Protein AF-A0A392TK02-F1 (afdb_monomer)

Sequence (51 aa):
MEEDKNWEPLLLGRPFLATGRALIDVELGELMLRTDGEQILFNVFEAMKQH

Radius of gyration: 13.28 Å; Cα contacts (8 Å, |Δi|>4): 43; chains: 1; bounding box: 28×36×31 Å

Nearest PDB structures (foldseek):
  7ytu-assembly1_A  TM=8.451E-01  e=3.463E-01  Vaccinia virus WR
  4khb-asse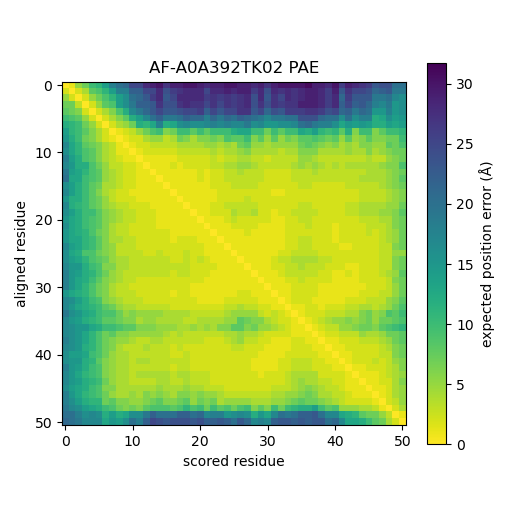mbly3_E  TM=6.329E-01  e=2.120E+00  Thermochaetoid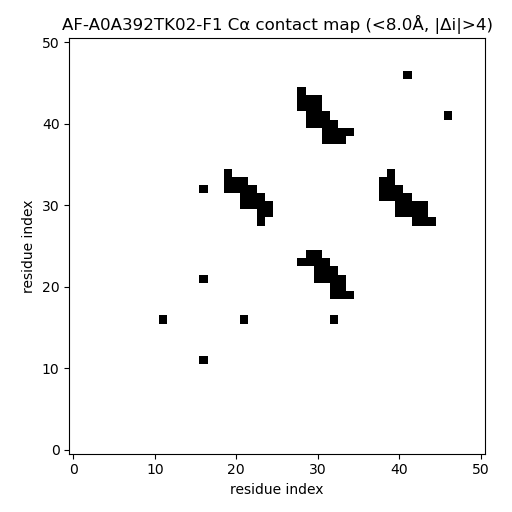es thermophila DSM 1495
  4khb-assembly4_G  TM=5.960E-01  e=2.593E+00  Thermochaetoides thermophila DSM 1495
  4chj-assembly1_A  TM=6.736E-01  e=3.627E+00  Toxoplasma gondii ME49
  4khb-assembly2_C  TM=5.183E-01  e=2.593E+00  Thermochaetoides thermophila DSM 1495

Structure (mmCIF, N/CA/C/O backbone):
data_AF-A0A392TK02-F1
#
_entry.id   AF-A0A392TK02-F1
#
loop_
_atom_site.group_PDB
_atom_site.id
_atom_site.type_symbol
_atom_site.label_atom_id
_atom_site.label_alt_id
_atom_site.label_comp_id
_atom_site.label_asym_id
_atom_site.label_entity_id
_atom_site.label_seq_id
_atom_site.pdbx_PDB_ins_code
_atom_site.Cartn_x
_atom_site.Cartn_y
_atom_site.Cartn_z
_atom_site.occupancy
_atom_site.B_iso_or_equiv
_atom_site.auth_seq_id
_atom_site.auth_comp_id
_atom_site.auth_asym_id
_atom_site.auth_atom_id
_atom_site.pdbx_PDB_model_num
ATOM 1 N N . MET A 1 1 ? 15.993 -24.237 -13.276 1.00 49.50 1 MET A N 1
ATOM 2 C CA . MET A 1 1 ? 14.691 -24.155 -13.960 1.00 49.50 1 MET A CA 1
ATOM 3 C C . MET A 1 1 ? 14.387 -22.674 -14.030 1.00 49.50 1 MET A C 1
ATOM 5 O O . MET A 1 1 ? 14.485 -22.023 -13.001 1.00 49.50 1 MET A O 1
ATOM 9 N N . GLU A 1 2 ? 14.245 -22.121 -15.234 1.00 56.84 2 GLU A N 1
ATOM 10 C CA . GLU A 1 2 ? 13.935 -20.699 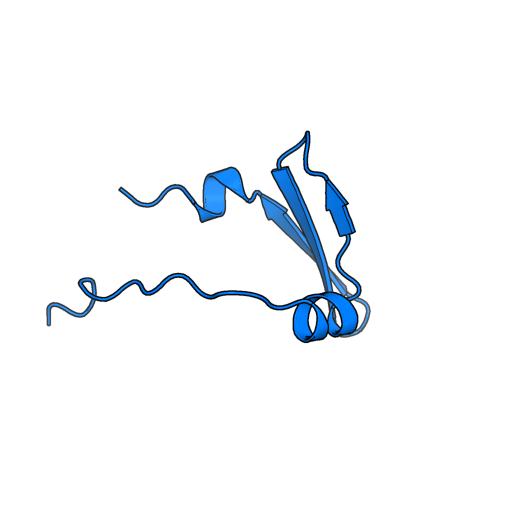-15.426 1.00 56.84 2 GLU A CA 1
ATOM 11 C C . GLU A 1 2 ? 12.476 -20.460 -15.004 1.00 56.84 2 GLU A C 1
ATOM 13 O O . GLU A 1 2 ? 11.575 -20.564 -15.829 1.00 56.84 2 GLU A O 1
ATOM 18 N N . GLU A 1 3 ? 12.234 -20.205 -13.719 1.00 57.16 3 GLU A N 1
ATOM 19 C CA . GLU A 1 3 ? 10.900 -19.858 -13.195 1.00 57.16 3 GLU A CA 1
ATOM 20 C C . GLU A 1 3 ? 10.731 -18.344 -12.955 1.00 57.16 3 GLU A C 1
ATOM 22 O O . GLU A 1 3 ? 9.694 -17.911 -12.474 1.00 57.16 3 GLU A O 1
ATOM 27 N N . ASP A 1 4 ? 11.700 -17.519 -13.371 1.00 61.28 4 ASP A N 1
ATOM 28 C CA . ASP A 1 4 ? 11.698 -16.055 -13.180 1.00 61.28 4 ASP A CA 1
ATOM 29 C C . ASP A 1 4 ? 11.316 -15.262 -14.451 1.00 61.28 4 ASP A C 1
ATOM 31 O O . ASP A 1 4 ? 11.789 -14.149 -14.667 1.00 61.28 4 ASP A O 1
ATOM 35 N N . LYS A 1 5 ? 10.493 -15.819 -15.352 1.00 56.38 5 LYS A N 1
ATOM 36 C CA . LYS A 1 5 ? 10.106 -15.129 -16.609 1.00 56.38 5 LYS A CA 1
ATOM 37 C C . LYS A 1 5 ? 8.645 -14.684 -16.711 1.00 56.38 5 LYS A C 1
ATOM 39 O O . LYS A 1 5 ? 8.304 -14.019 -17.683 1.00 56.38 5 LYS A O 1
ATOM 44 N N . ASN A 1 6 ? 7.813 -14.950 -15.704 1.00 61.56 6 ASN A N 1
ATOM 45 C CA . ASN A 1 6 ? 6.419 -14.490 -15.662 1.00 61.56 6 ASN A CA 1
ATOM 46 C C . ASN A 1 6 ? 6.115 -13.790 -14.327 1.00 61.56 6 ASN A C 1
ATOM 48 O O . ASN A 1 6 ? 5.289 -14.246 -13.541 1.00 61.56 6 ASN A O 1
ATOM 52 N N . TRP A 1 7 ? 6.782 -12.666 -14.052 1.00 66.56 7 TRP A N 1
ATOM 53 C CA . TRP A 1 7 ? 6.260 -11.735 -13.051 1.00 66.56 7 TRP A CA 1
ATOM 54 C C . TRP A 1 7 ? 5.071 -10.992 -13.663 1.00 66.56 7 TRP A C 1
ATOM 56 O O . TRP A 1 7 ? 5.227 -10.025 -14.409 1.00 66.56 7 TRP A O 1
ATOM 66 N N . GLU A 1 8 ? 3.867 -11.484 -13.392 1.00 74.25 8 GLU A N 1
ATOM 67 C CA . GLU A 1 8 ? 2.634 -10.778 -13.719 1.00 74.25 8 GLU A CA 1
ATOM 68 C C . GLU A 1 8 ? 2.288 -9.836 -12.556 1.00 74.25 8 GLU A C 1
ATOM 70 O O . GLU A 1 8 ? 2.116 -10.303 -11.426 1.00 74.25 8 GLU A O 1
ATOM 75 N N . PR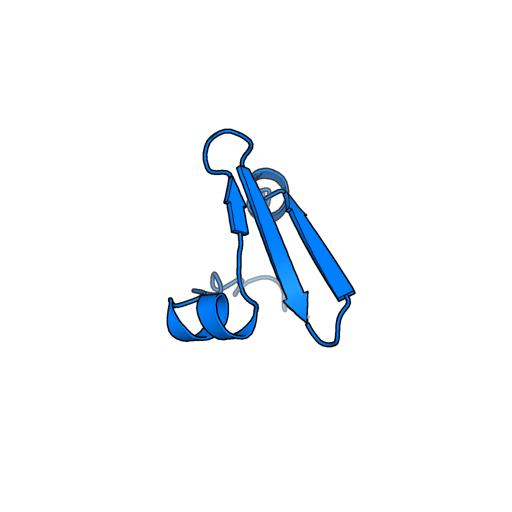O A 1 9 ? 2.187 -8.512 -12.787 1.00 76.00 9 PRO A N 1
ATOM 76 C CA . PRO A 1 9 ? 1.829 -7.572 -11.734 1.00 76.00 9 PRO A CA 1
ATOM 77 C C . PRO A 1 9 ? 0.489 -7.943 -1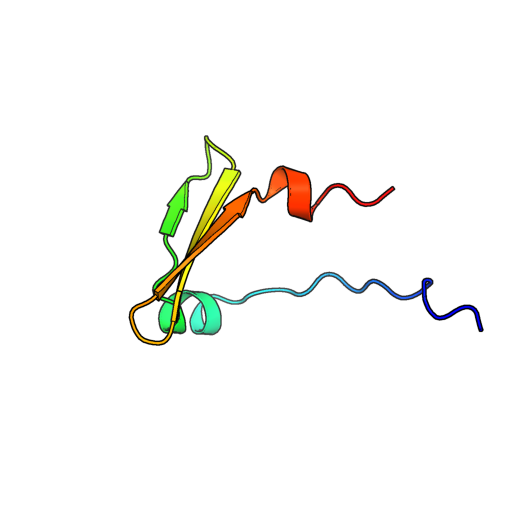1.087 1.00 76.00 9 PRO A C 1
ATOM 79 O O . PRO A 1 9 ? -0.539 -8.035 -11.763 1.00 76.00 9 PRO A O 1
ATOM 82 N N . LEU A 1 10 ? 0.480 -8.112 -9.763 1.00 80.94 10 LEU A N 1
ATOM 83 C CA . LEU A 1 10 ? -0.746 -8.379 -9.019 1.00 80.94 10 LEU A CA 1
ATOM 84 C C . LEU A 1 10 ? -1.578 -7.096 -8.891 1.00 80.94 10 LEU A C 1
ATOM 86 O O . LEU A 1 10 ? -1.210 -6.159 -8.180 1.00 80.94 10 LEU A O 1
ATOM 90 N N . LEU A 1 11 ? -2.733 -7.064 -9.554 1.00 87.19 11 LEU A N 1
ATOM 91 C CA . LEU A 1 11 ? -3.663 -5.939 -9.474 1.00 87.19 11 LEU A CA 1
ATOM 92 C C . LEU A 1 11 ? -4.567 -6.064 -8.244 1.00 87.19 11 LEU A C 1
ATOM 94 O O . LEU A 1 11 ? -5.511 -6.857 -8.211 1.00 87.19 11 LEU A O 1
ATOM 98 N N . LEU A 1 12 ? -4.310 -5.230 -7.237 1.00 90.00 12 LEU A N 1
ATOM 99 C CA . LEU A 1 12 ? -5.150 -5.139 -6.046 1.00 90.00 12 LEU A CA 1
ATOM 100 C C . LEU A 1 12 ? -6.347 -4.220 -6.306 1.00 90.00 12 LEU A C 1
ATOM 102 O O . LEU A 1 12 ? -6.243 -2.995 -6.319 1.00 90.00 12 LEU A O 1
ATOM 106 N N . GLY A 1 13 ? -7.513 -4.826 -6.517 1.00 95.00 13 GLY A N 1
ATOM 107 C CA . GLY A 1 13 ? -8.758 -4.089 -6.701 1.00 95.00 13 GLY A CA 1
ATOM 108 C C . GLY A 1 13 ? -9.278 -3.439 -5.413 1.00 95.00 13 GLY A C 1
ATOM 109 O O . GLY A 1 13 ? -8.928 -3.821 -4.296 1.00 95.00 13 GLY A O 1
ATOM 110 N N . ARG A 1 14 ? -10.227 -2.507 -5.569 1.00 95.50 14 ARG A N 1
ATOM 111 C CA . ARG A 1 14 ? -10.917 -1.835 -4.450 1.00 95.50 14 ARG A CA 1
ATOM 112 C C . ARG A 1 14 ? -11.493 -2.794 -3.393 1.00 95.50 14 ARG A C 1
ATOM 114 O O . ARG A 1 14 ? -11.347 -2.475 -2.219 1.00 95.50 14 ARG A O 1
ATOM 121 N N . PRO A 1 15 ? -12.115 -3.942 -3.747 1.00 96.06 15 PRO A N 1
ATOM 122 C CA . PRO A 1 15 ? -12.614 -4.876 -2.737 1.00 96.06 15 PRO A CA 1
ATOM 123 C C . PRO A 1 15 ? -11.509 -5.400 -1.814 1.00 96.06 15 PRO A C 1
ATOM 125 O O . PRO A 1 15 ? -11.687 -5.408 -0.602 1.00 96.06 15 PRO A O 1
ATOM 128 N N . PHE A 1 16 ? -10.349 -5.759 -2.372 1.00 93.25 16 PHE A N 1
ATOM 129 C CA . PHE A 1 16 ? -9.206 -6.241 -1.595 1.00 93.25 16 PHE A CA 1
ATOM 130 C C . PHE A 1 16 ? -8.668 -5.153 -0.661 1.00 93.25 16 PHE A C 1
ATOM 132 O O . PHE A 1 16 ? -8.506 -5.374 0.540 1.00 93.25 16 PHE A O 1
ATOM 139 N N . LEU A 1 17 ? -8.464 -3.948 -1.204 1.00 94.12 17 LEU A N 1
ATOM 140 C CA . LEU A 1 17 ? -8.011 -2.791 -0.431 1.00 94.12 17 LEU A CA 1
ATOM 141 C C . LEU A 1 17 ? -8.993 -2.447 0.701 1.00 94.12 17 LEU A C 1
ATOM 143 O O . LEU A 1 17 ? -8.566 -2.116 1.803 1.00 94.12 17 LEU A O 1
ATOM 147 N N . ALA A 1 18 ? -10.303 -2.581 0.470 1.00 94.75 18 ALA A N 1
ATOM 148 C CA . ALA A 1 18 ? -11.322 -2.359 1.493 1.00 94.75 18 ALA A CA 1
ATOM 149 C C . ALA A 1 18 ? -11.261 -3.404 2.618 1.00 94.75 18 ALA A C 1
ATOM 151 O O . ALA A 1 18 ? -11.338 -3.034 3.791 1.00 94.75 18 ALA A O 1
ATOM 152 N N . THR A 1 19 ? -11.064 -4.687 2.291 1.00 92.50 19 THR A N 1
ATOM 153 C CA . THR A 1 19 ? -10.891 -5.758 3.289 1.00 92.50 19 THR A CA 1
ATOM 154 C C . THR A 1 19 ? -9.683 -5.494 4.183 1.00 92.50 19 THR A C 1
ATOM 156 O O . THR A 1 19 ? -9.792 -5.557 5.408 1.00 92.50 19 THR A O 1
ATOM 159 N N . GLY A 1 20 ? -8.556 -5.115 3.577 1.00 92.44 20 GLY A N 1
ATOM 160 C CA . GLY A 1 20 ? -7.349 -4.717 4.295 1.00 92.44 20 GLY A CA 1
ATOM 161 C C . GLY A 1 20 ? -7.437 -3.334 4.942 1.00 92.44 20 GLY A C 1
ATOM 162 O O . GLY A 1 20 ? -6.479 -2.924 5.577 1.00 92.44 20 GLY A O 1
ATOM 163 N N . ARG A 1 21 ? -8.546 -2.592 4.801 1.00 93.75 21 ARG A N 1
ATOM 164 C CA . ARG A 1 21 ? -8.688 -1.199 5.274 1.00 93.75 21 ARG A CA 1
ATOM 165 C C . ARG A 1 21 ? -7.477 -0.347 4.893 1.00 93.75 21 ARG A C 1
ATOM 167 O O . ARG A 1 21 ? -6.860 0.286 5.748 1.00 93.75 21 ARG A O 1
ATOM 174 N N . ALA A 1 22 ? -7.136 -0.411 3.609 1.00 95.69 22 ALA A N 1
ATOM 175 C CA . ALA A 1 22 ? -5.939 0.195 3.071 1.00 95.69 22 ALA A CA 1
ATOM 176 C C . ALA A 1 22 ? -5.908 1.709 3.313 1.00 95.69 22 ALA A C 1
ATOM 178 O O . ALA A 1 22 ? -6.904 2.398 3.077 1.00 95.69 22 ALA A O 1
ATOM 179 N N . LEU A 1 23 ? -4.748 2.217 3.722 1.00 96.12 23 LEU A N 1
ATOM 180 C CA . LEU A 1 23 ? -4.418 3.640 3.690 1.00 96.12 23 LEU A CA 1
ATOM 181 C C . LEU A 1 23 ? -3.291 3.829 2.682 1.00 96.12 23 LEU A C 1
ATOM 183 O O . LEU A 1 23 ? -2.310 3.090 2.712 1.00 96.12 23 LEU A O 1
ATOM 187 N N . ILE A 1 24 ? -3.468 4.777 1.768 1.00 95.75 24 ILE A N 1
ATOM 188 C CA . ILE A 1 24 ? -2.521 5.030 0.684 1.00 95.75 24 ILE A CA 1
ATOM 189 C C . ILE A 1 24 ? -2.081 6.479 0.795 1.00 95.75 24 ILE A C 1
ATOM 191 O O . ILE A 1 24 ? -2.898 7.382 0.599 1.00 95.75 24 ILE A O 1
ATOM 195 N N . ASP A 1 25 ? -0.803 6.681 1.088 1.00 96.56 25 ASP A N 1
ATOM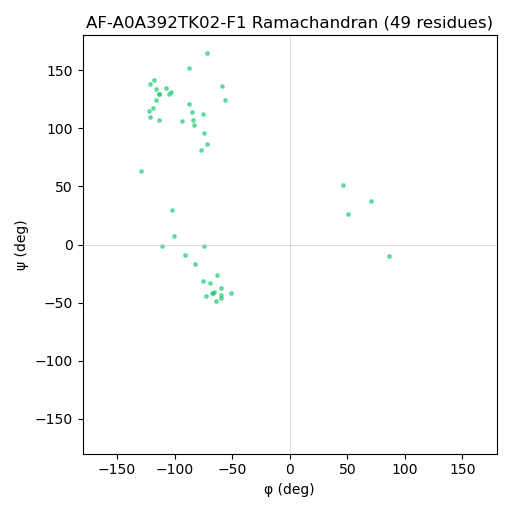 196 C CA . ASP A 1 25 ? -0.156 7.972 0.918 1.00 96.56 25 ASP A CA 1
ATOM 197 C C . ASP A 1 25 ? 0.509 7.990 -0.458 1.00 96.56 25 ASP A C 1
ATOM 199 O O . ASP A 1 25 ? 1.507 7.314 -0.712 1.00 96.56 25 ASP A O 1
ATOM 203 N N . VAL A 1 26 ? -0.101 8.728 -1.381 1.00 94.69 26 VAL A N 1
ATOM 204 C CA . VAL A 1 26 ? 0.354 8.788 -2.773 1.00 94.69 26 VAL A CA 1
ATOM 205 C C . VAL A 1 26 ? 1.614 9.639 -2.915 1.00 94.69 26 VAL A C 1
ATOM 207 O O . VAL A 1 26 ? 2.428 9.362 -3.791 1.00 94.69 26 VAL A O 1
ATOM 210 N N . GLU A 1 27 ? 1.783 10.660 -2.074 1.00 95.75 27 GLU A N 1
ATOM 2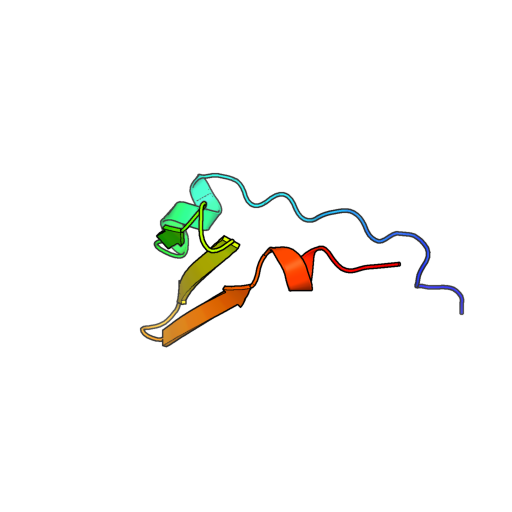11 C CA . GLU A 1 27 ? 2.938 11.557 -2.135 1.00 95.75 27 GLU A CA 1
ATOM 212 C C . GLU A 1 27 ? 4.195 10.847 -1.629 1.00 95.75 27 GLU A C 1
ATOM 214 O O . GLU A 1 27 ? 5.243 10.905 -2.273 1.00 95.75 27 GLU A O 1
ATOM 219 N N . LEU A 1 28 ? 4.070 10.118 -0.518 1.00 95.75 28 LEU A N 1
ATOM 220 C CA . LEU A 1 28 ? 5.167 9.349 0.071 1.00 95.75 28 LEU A CA 1
ATOM 221 C C . LEU A 1 28 ? 5.367 7.977 -0.592 1.00 95.75 28 LEU A C 1
ATOM 223 O O . LEU A 1 28 ? 6.429 7.370 -0.448 1.00 95.75 28 LEU A O 1
ATOM 227 N N . GLY A 1 29 ? 4.371 7.493 -1.340 1.00 94.88 29 GLY A N 1
ATOM 228 C CA . GLY A 1 29 ? 4.395 6.171 -1.964 1.00 94.88 29 GLY A CA 1
ATOM 229 C C . GLY A 1 29 ? 4.272 5.042 -0.945 1.00 94.88 29 GLY A C 1
ATOM 230 O O . GLY A 1 29 ? 4.921 4.005 -1.088 1.00 94.88 29 GLY A O 1
ATOM 231 N N . GLU A 1 30 ? 3.456 5.236 0.088 1.00 96.50 30 GLU A N 1
ATOM 232 C CA . GLU A 1 30 ? 3.240 4.263 1.154 1.00 96.50 30 GLU A CA 1
ATOM 233 C C . GLU A 1 30 ? 1.855 3.618 1.043 1.00 96.50 30 GLU A C 1
ATOM 235 O O . GLU A 1 30 ? 0.836 4.288 0.865 1.00 96.50 30 GLU A O 1
ATOM 240 N N . LEU A 1 31 ? 1.811 2.294 1.184 1.00 95.19 31 LEU A N 1
ATOM 241 C CA . LEU A 1 31 ? 0.581 1.517 1.296 1.00 95.19 31 LEU A CA 1
ATOM 242 C C . LEU A 1 31 ? 0.569 0.810 2.649 1.00 95.19 31 LEU A C 1
ATOM 244 O O . LEU A 1 31 ? 1.398 -0.056 2.906 1.00 95.19 31 LEU A O 1
ATOM 248 N N . MET A 1 32 ? -0.406 1.126 3.494 1.00 96.44 32 MET A N 1
ATOM 249 C CA . MET A 1 32 ? -0.655 0.407 4.739 1.00 96.44 32 MET A CA 1
ATOM 250 C C . MET A 1 32 ? -1.859 -0.519 4.579 1.00 96.44 32 MET A C 1
ATOM 252 O O . MET A 1 32 ? -2.920 -0.076 4.146 1.00 96.44 32 MET A O 1
ATOM 256 N N . LEU A 1 33 ? -1.725 -1.782 4.984 1.00 95.12 33 LEU A N 1
ATOM 257 C CA . LEU A 1 33 ? -2.818 -2.751 5.093 1.00 95.12 33 LEU A CA 1
ATOM 258 C C . LEU A 1 33 ? -2.976 -3.203 6.546 1.00 95.12 33 LEU A C 1
ATOM 260 O O . LEU A 1 33 ? -1.995 -3.413 7.252 1.00 95.12 33 LEU A O 1
ATOM 264 N N . ARG A 1 34 ? -4.220 -3.390 6.988 1.00 95.12 34 ARG A N 1
ATOM 265 C CA . ARG A 1 34 ? -4.584 -3.899 8.311 1.00 95.12 34 ARG A CA 1
ATOM 266 C C . ARG A 1 34 ? -5.262 -5.263 8.224 1.00 95.12 34 ARG A C 1
ATOM 268 O O . ARG A 1 34 ? -6.457 -5.339 7.920 1.00 95.12 34 ARG A O 1
ATOM 275 N N . THR A 1 35 ? -4.544 -6.308 8.619 1.00 86.75 35 THR A N 1
ATOM 276 C CA . THR A 1 35 ? -5.040 -7.690 8.713 1.00 86.75 35 THR A CA 1
ATOM 277 C C . THR A 1 35 ? -4.895 -8.193 10.142 1.00 86.75 35 THR A C 1
ATOM 279 O O . THR A 1 35 ? -3.919 -7.868 10.797 1.00 86.75 35 THR A O 1
ATOM 282 N N . ASP A 1 36 ? -5.894 -8.902 10.667 1.00 89.06 36 ASP A N 1
ATOM 283 C CA . ASP A 1 36 ? -5.844 -9.534 12.001 1.00 89.06 36 ASP A CA 1
ATOM 284 C C . ASP A 1 36 ? -5.418 -8.626 13.175 1.00 89.06 36 ASP A C 1
ATOM 286 O O . ASP A 1 36 ? -4.928 -9.078 14.202 1.00 89.06 36 ASP A O 1
ATOM 290 N N . GLY A 1 37 ? -5.655 -7.316 13.047 1.00 87.75 37 GLY A N 1
ATOM 291 C CA . GLY A 1 37 ? -5.262 -6.316 14.046 1.00 87.75 37 GLY A CA 1
ATOM 292 C C . GLY A 1 37 ? -3.835 -5.788 13.880 1.00 87.75 37 GLY A C 1
ATOM 293 O O . GLY A 1 37 ? -3.506 -4.766 14.479 1.00 87.75 37 GLY A O 1
ATOM 294 N N . GLU A 1 38 ? -3.036 -6.403 13.015 1.00 93.06 38 GLU A N 1
ATOM 295 C CA . GLU A 1 38 ? -1.698 -5.961 12.641 1.00 93.06 38 GLU A CA 1
ATOM 296 C C . GLU A 1 38 ? -1.739 -4.969 11.480 1.00 93.06 38 GLU A C 1
ATOM 298 O O . GLU A 1 38 ? -2.655 -4.978 10.653 1.00 93.06 38 GLU A O 1
ATOM 303 N N . GLN A 1 39 ? -0.734 -4.096 11.427 1.00 94.12 39 GLN A N 1
ATOM 304 C CA . GLN A 1 39 ? -0.533 -3.140 10.344 1.00 94.12 39 GLN A CA 1
ATOM 305 C C . GLN A 1 39 ? 0.747 -3.496 9.598 1.00 94.12 39 GLN A C 1
ATOM 307 O O . GLN A 1 39 ? 1.802 -3.652 10.208 1.00 94.12 39 GLN A O 1
ATOM 312 N N . ILE A 1 40 ? 0.644 -3.591 8.278 1.00 92.94 40 ILE A N 1
ATOM 313 C CA . ILE A 1 40 ? 1.762 -3.857 7.380 1.00 92.94 40 ILE A CA 1
ATOM 314 C C . ILE A 1 40 ? 1.932 -2.632 6.491 1.00 92.94 40 ILE A C 1
ATOM 316 O O . ILE A 1 40 ? 0.975 -2.218 5.836 1.00 92.94 40 ILE A O 1
ATOM 320 N N . LEU A 1 41 ? 3.134 -2.058 6.482 1.00 95.12 41 LEU A N 1
ATOM 321 C CA . LEU A 1 41 ? 3.493 -0.904 5.665 1.00 95.12 41 LEU A CA 1
ATOM 322 C C . LEU A 1 41 ? 4.370 -1.351 4.494 1.00 95.12 41 LEU A C 1
ATOM 324 O O . LEU A 1 41 ? 5.373 -2.035 4.685 1.00 95.12 41 LEU A O 1
ATOM 328 N N . PHE A 1 42 ? 4.003 -0.929 3.292 1.00 92.62 42 PHE A N 1
ATOM 329 C CA . PHE A 1 42 ? 4.730 -1.180 2.059 1.00 92.62 42 PHE A CA 1
ATOM 330 C C . PHE A 1 42 ? 5.219 0.139 1.476 1.00 92.62 42 PHE A C 1
ATOM 332 O O . PHE A 1 42 ? 4.437 1.077 1.326 1.00 92.62 42 PHE A O 1
ATOM 339 N N . ASN A 1 43 ? 6.487 0.179 1.070 1.00 93.69 43 ASN A N 1
ATOM 340 C CA . ASN A 1 43 ? 6.972 1.208 0.161 1.00 93.69 43 ASN A CA 1
ATOM 341 C C . ASN A 1 43 ? 6.689 0.756 -1.279 1.00 93.69 43 ASN A C 1
ATOM 343 O O . ASN A 1 43 ? 7.242 -0.240 -1.751 1.00 93.69 43 ASN A O 1
ATOM 347 N N . VAL A 1 44 ? 5.807 1.477 -1.966 1.00 90.00 44 VAL A N 1
ATOM 348 C CA . VAL A 1 44 ? 5.336 1.124 -3.310 1.00 90.00 44 VAL A CA 1
ATOM 349 C C . VAL A 1 44 ? 6.451 1.293 -4.343 1.00 90.00 44 VAL A C 1
ATOM 351 O O . VAL A 1 44 ? 6.540 0.498 -5.275 1.00 90.00 44 VAL A O 1
ATOM 354 N N . PHE A 1 45 ? 7.352 2.260 -4.161 1.00 88.50 45 PHE A N 1
ATOM 355 C CA . PHE A 1 45 ? 8.484 2.447 -5.068 1.00 88.50 45 PHE A CA 1
ATOM 356 C C . PHE A 1 45 ? 9.484 1.293 -4.980 1.00 88.50 45 PHE A C 1
ATOM 358 O O . PHE A 1 45 ? 9.928 0.812 -6.017 1.00 88.50 45 PHE A O 1
ATOM 365 N N . GLU A 1 46 ? 9.798 0.803 -3.778 1.00 87.19 46 GLU A N 1
ATOM 366 C CA . GLU A 1 46 ? 10.647 -0.385 -3.605 1.00 87.19 46 GLU A CA 1
ATOM 367 C C . GLU A 1 46 ? 9.970 -1.649 -4.145 1.00 87.19 46 GLU A C 1
ATOM 369 O O . GLU A 1 46 ? 10.609 -2.435 -4.837 1.00 87.19 46 GLU A O 1
ATOM 374 N N . ALA A 1 47 ? 8.664 -1.823 -3.913 1.00 80.94 47 ALA A N 1
ATOM 375 C CA . ALA A 1 47 ? 7.910 -2.959 -4.452 1.00 80.94 47 ALA A CA 1
ATOM 376 C C . ALA A 1 47 ? 7.866 -2.973 -5.992 1.00 80.94 47 ALA A C 1
ATOM 378 O O . ALA A 1 47 ? 7.721 -4.031 -6.602 1.00 80.94 47 ALA A O 1
ATOM 379 N N . MET A 1 48 ? 7.999 -1.801 -6.618 1.00 79.25 48 MET A N 1
ATOM 380 C CA . MET A 1 48 ? 8.074 -1.639 -8.068 1.00 79.25 48 MET A CA 1
ATOM 381 C C . MET A 1 48 ? 9.506 -1.684 -8.624 1.00 79.25 48 MET A C 1
ATOM 383 O O . MET A 1 48 ? 9.668 -1.744 -9.844 1.00 79.25 48 MET A O 1
ATOM 387 N N . LYS A 1 49 ? 10.548 -1.670 -7.779 1.00 74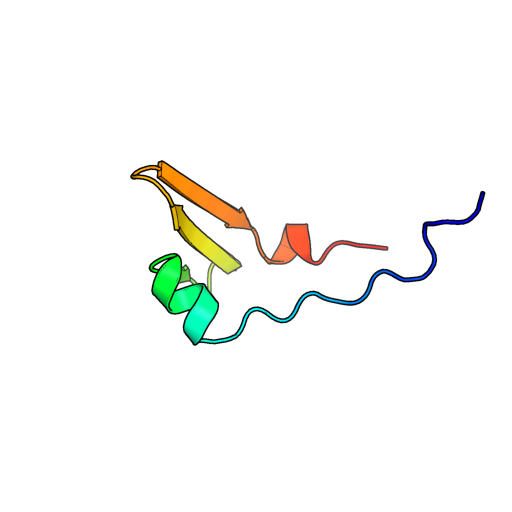.06 49 LYS A N 1
ATOM 388 C CA . LYS A 1 49 ? 11.944 -1.832 -8.210 1.00 74.06 49 LYS A CA 1
ATOM 389 C C . LYS A 1 49 ? 12.229 -3.305 -8.497 1.00 74.06 49 LYS A C 1
ATOM 391 O O . LYS A 1 49 ? 12.800 -4.022 -7.683 1.00 74.06 49 LYS A O 1
ATOM 396 N N . GLN A 1 50 ? 11.843 -3.740 -9.690 1.00 61.88 50 GLN A 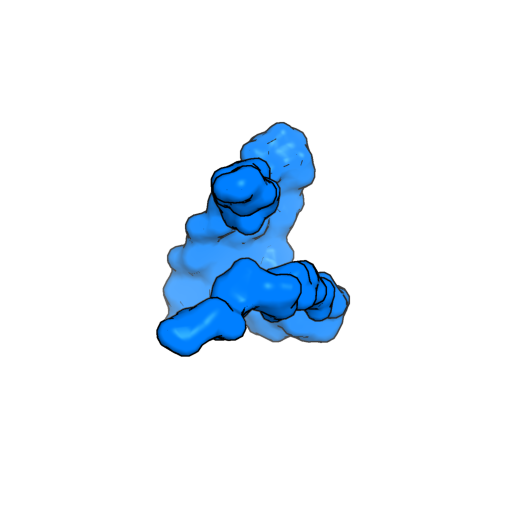N 1
ATOM 397 C CA . GLN A 1 50 ? 12.353 -4.954 -10.318 1.00 61.88 50 GLN A CA 1
ATOM 398 C C . GLN A 1 50 ? 12.981 -4.571 -11.665 1.00 61.88 50 GLN A C 1
ATOM 400 O O . GLN A 1 50 ? 12.285 -4.162 -12.596 1.00 61.88 50 GLN A O 1
ATOM 405 N N . HIS A 1 51 ? 14.309 -4.667 -11.726 1.00 53.19 51 HIS A N 1
ATOM 406 C CA . HIS A 1 51 ? 15.109 -4.732 -12.947 1.00 53.19 51 HIS A CA 1
ATOM 407 C C . HIS A 1 51 ? 15.856 -6.059 -12.950 1.00 53.19 51 HIS A C 1
ATOM 409 O O . HIS A 1 51 ? 16.361 -6.426 -11.863 1.00 53.19 51 HIS A O 1
#

Solvent-accessible surface area (backbone atoms only — not comparable to full-atom values): 3386 Å² total; per-residue (Å²): 129,94,78,85,81,75,87,70,84,84,82,81,47,70,70,57,39,57,69,25,60,52,47,73,42,78,89,82,31,35,41,34,35,43,56,99,90,45,79,47,79,40,56,51,63,64,74,62,67,76,131

Foldseek 3Di:
DPPPPDPDDDDDDPVNCVVQVWDADPVQQWIWGHDPNDIDIDRNVVVPPDD

Organism: NCBI:txid97028

pLDDT: mean 85.27, std 13.88, range [49.5, 96.56]

Secondary structure (DSSP, 8-state):
----S--------HHHHHHTT-EEETTTTEEEEEETTEEEEEEHHHHH---

Mean predicted aligned error: 6.92 Å